Protein AF-A0A4R5FAT5-F1 (afdb_monomer_lite)

Structure (mmCIF, N/CA/C/O backbone):
data_AF-A0A4R5FAT5-F1
#
_entry.id   AF-A0A4R5FAT5-F1
#
loop_
_atom_site.group_PDB
_atom_site.id
_atom_site.type_symbol
_atom_site.label_atom_id
_atom_site.label_alt_id
_atom_site.label_comp_id
_atom_site.label_asym_id
_atom_site.label_entity_id
_atom_site.label_seq_id
_atom_site.pdbx_PDB_ins_code
_atom_site.Cartn_x
_atom_site.Cartn_y
_atom_site.Cartn_z
_atom_site.occupancy
_atom_site.B_iso_or_equiv
_atom_site.auth_seq_id
_atom_site.auth_comp_id
_atom_site.auth_asym_id
_atom_site.auth_atom_id
_atom_site.pdbx_PDB_model_num
ATOM 1 N N . MET A 1 1 ? 43.744 18.628 -77.475 1.00 59.12 1 MET A N 1
ATOM 2 C CA . MET A 1 1 ? 43.206 17.477 -76.701 1.00 59.12 1 MET A CA 1
ATOM 3 C C . MET A 1 1 ? 43.509 17.516 -75.196 1.00 59.12 1 MET A C 1
ATOM 5 O O . MET A 1 1 ? 42.745 16.923 -74.444 1.00 59.12 1 MET A O 1
ATOM 9 N N . VAL A 1 2 ? 44.557 18.209 -74.728 1.00 60.00 2 VAL A N 1
ATOM 10 C CA . VAL A 1 2 ? 44.984 18.208 -73.309 1.00 60.00 2 VAL A CA 1
ATOM 11 C C . VAL A 1 2 ? 43.961 18.854 -72.353 1.00 60.00 2 VAL A C 1
ATOM 13 O O . VAL A 1 2 ? 43.636 18.269 -71.326 1.00 60.00 2 VAL A O 1
ATOM 16 N N . PHE A 1 3 ? 43.347 19.983 -72.729 1.00 59.38 3 PHE A N 1
ATOM 17 C CA . PHE A 1 3 ? 42.361 20.688 -71.887 1.00 59.38 3 PHE A CA 1
ATOM 18 C C . PHE A 1 3 ? 41.094 19.875 -71.563 1.00 59.38 3 PHE A C 1
ATOM 20 O O . PHE A 1 3 ? 40.608 19.914 -70.436 1.00 59.38 3 PHE A O 1
ATOM 27 N N . LYS A 1 4 ? 40.583 19.073 -72.511 1.00 58.66 4 LYS A N 1
ATOM 28 C CA . LYS A 1 4 ? 39.411 18.208 -72.272 1.00 58.66 4 LYS A CA 1
ATOM 29 C C . LYS A 1 4 ? 39.688 17.129 -71.219 1.00 58.66 4 LYS A C 1
ATOM 31 O O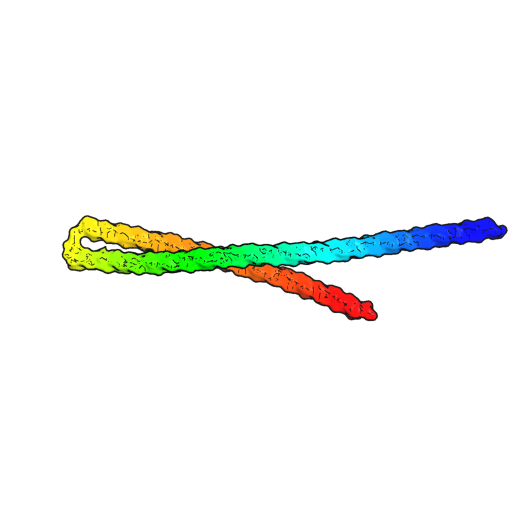 . LYS A 1 4 ? 38.793 16.793 -70.455 1.00 58.66 4 LYS A O 1
ATOM 36 N N . ARG A 1 5 ? 40.919 16.609 -71.151 1.00 62.75 5 ARG A N 1
ATOM 37 C CA . ARG A 1 5 ? 41.303 15.594 -70.155 1.00 62.75 5 ARG A CA 1
ATOM 38 C C . ARG A 1 5 ? 41.409 16.187 -68.746 1.00 62.75 5 ARG A C 1
ATOM 40 O O . ARG A 1 5 ? 40.980 15.541 -67.799 1.00 62.75 5 ARG A O 1
ATOM 47 N N . ILE A 1 6 ? 41.891 17.425 -68.615 1.00 69.06 6 ILE A N 1
ATOM 48 C CA . ILE A 1 6 ? 42.002 18.121 -67.319 1.00 69.06 6 ILE A CA 1
ATOM 49 C C . ILE A 1 6 ? 40.616 18.387 -66.707 1.00 69.06 6 ILE A C 1
ATOM 51 O O . ILE A 1 6 ? 40.407 18.130 -65.524 1.00 69.06 6 ILE A O 1
ATOM 55 N N . ILE A 1 7 ? 39.644 18.820 -67.518 1.00 68.88 7 ILE A N 1
ATOM 56 C CA . ILE A 1 7 ? 38.271 19.093 -67.054 1.00 68.88 7 ILE A CA 1
ATOM 57 C C . ILE A 1 7 ? 37.574 17.810 -66.568 1.00 68.88 7 ILE A C 1
ATOM 59 O O . ILE A 1 7 ? 36.922 17.823 -65.525 1.00 68.88 7 ILE A O 1
ATOM 63 N N . ILE A 1 8 ? 37.747 16.688 -67.276 1.00 68.19 8 ILE A N 1
ATOM 64 C CA . ILE A 1 8 ? 37.151 15.396 -66.894 1.00 68.19 8 ILE A CA 1
ATOM 65 C C . ILE A 1 8 ? 37.724 14.895 -65.557 1.00 68.19 8 ILE A C 1
ATOM 67 O O . ILE A 1 8 ? 36.969 14.435 -64.702 1.00 68.19 8 ILE A O 1
ATOM 71 N N . VAL A 1 9 ? 39.037 15.033 -65.339 1.00 67.56 9 VAL A N 1
ATOM 72 C CA . VAL A 1 9 ? 39.681 14.642 -64.073 1.00 67.56 9 VAL A CA 1
ATOM 73 C C . VAL A 1 9 ? 39.211 15.530 -62.914 1.00 67.56 9 VAL A C 1
ATOM 75 O O . VAL A 1 9 ? 38.883 15.008 -61.851 1.00 67.56 9 VAL A O 1
ATOM 78 N N . MET A 1 10 ? 39.086 16.848 -63.113 1.00 61.25 10 MET A N 1
ATOM 79 C CA . MET A 1 10 ? 38.553 17.746 -62.078 1.00 61.25 10 MET A CA 1
ATOM 80 C C . MET A 1 10 ? 37.101 17.424 -61.702 1.00 61.25 10 MET A C 1
ATOM 82 O O . MET A 1 10 ? 36.775 17.397 -60.516 1.00 61.25 10 MET A O 1
ATOM 86 N N . MET A 1 11 ? 36.235 17.121 -62.676 1.00 61.22 11 MET A N 1
ATOM 87 C CA . MET A 1 11 ? 34.851 16.724 -62.388 1.00 61.22 11 MET A CA 1
ATOM 88 C C . MET A 1 11 ? 34.762 15.391 -61.635 1.00 61.22 11 MET A C 1
ATOM 90 O O . MET A 1 11 ? 33.901 15.243 -60.765 1.00 61.22 11 MET A O 1
ATOM 94 N N . PHE A 1 12 ? 35.662 14.441 -61.901 1.00 61.25 12 PHE A N 1
ATOM 95 C CA . PHE A 1 12 ? 35.720 13.168 -61.176 1.00 61.25 12 PHE A CA 1
ATOM 96 C C . PHE A 1 12 ? 36.197 13.340 -59.722 1.00 61.25 12 PHE A C 1
ATOM 98 O O . PHE A 1 12 ? 35.645 12.726 -58.809 1.00 61.25 12 PHE A O 1
ATOM 105 N N . VAL A 1 13 ? 37.172 14.221 -59.476 1.00 61.97 13 VAL A N 1
ATOM 106 C CA . VAL A 1 13 ? 37.682 14.514 -58.121 1.00 61.97 13 VAL A CA 1
ATOM 107 C C . VAL A 1 13 ? 36.658 15.297 -57.286 1.00 61.97 13 VAL A C 1
ATOM 109 O O . VAL A 1 13 ? 36.452 15.001 -56.110 1.00 61.97 13 VAL A O 1
ATOM 112 N N . LEU A 1 14 ? 35.952 16.260 -57.889 1.00 59.19 14 LEU A N 1
ATOM 113 C CA . LEU A 1 14 ? 34.909 17.031 -57.200 1.00 59.19 14 LEU A CA 1
ATOM 114 C C . LEU A 1 14 ? 33.681 16.174 -56.855 1.00 59.19 14 LEU A C 1
ATOM 116 O O . LEU A 1 14 ? 33.128 16.294 -55.761 1.00 59.19 14 LEU A O 1
ATOM 120 N N . SER A 1 15 ? 33.275 15.276 -57.757 1.00 60.94 15 SER A N 1
ATOM 121 C CA . SER A 1 15 ? 32.148 14.370 -57.508 1.00 60.94 15 SER A CA 1
ATOM 122 C C . SER A 1 15 ? 32.474 13.330 -56.433 1.00 60.94 15 SER A C 1
ATOM 124 O O . SER A 1 15 ? 31.669 13.134 -55.524 1.00 60.94 15 SER A O 1
ATOM 126 N N . SER A 1 16 ? 33.666 12.729 -56.450 1.00 58.56 16 SER A N 1
ATOM 127 C CA . SER A 1 16 ? 34.081 11.755 -55.426 1.00 58.56 16 SER A CA 1
ATOM 128 C C . SER A 1 16 ? 34.231 12.368 -54.023 1.00 58.56 16 SER A C 1
ATOM 130 O O . SER A 1 16 ? 33.846 11.728 -53.043 1.00 58.56 16 SER A O 1
ATOM 132 N N . SER A 1 17 ? 34.669 13.628 -53.915 1.00 67.12 17 SER A N 1
ATOM 133 C CA . SER A 1 17 ? 34.689 14.368 -52.642 1.00 67.12 17 SER A CA 1
ATOM 134 C C . SER A 1 17 ? 33.279 14.590 -52.069 1.00 67.12 17 SER A C 1
ATOM 136 O O . SER A 1 17 ? 33.025 14.326 -50.893 1.00 67.12 17 SER A O 1
ATOM 138 N N . SER A 1 18 ? 32.318 14.978 -52.916 1.00 67.88 18 SER A N 1
ATOM 139 C CA . SER A 1 18 ? 30.930 15.213 -52.491 1.00 67.88 18 SER A CA 1
ATOM 140 C C . SER A 1 18 ? 30.220 13.922 -52.046 1.00 67.88 18 SER A C 1
ATOM 142 O O . SER A 1 18 ? 29.495 13.923 -51.047 1.00 67.88 18 SER A O 1
ATOM 144 N N . TYR A 1 19 ? 30.487 12.790 -52.712 1.00 72.81 19 TYR A N 1
ATOM 145 C CA . TYR A 1 19 ? 29.990 11.475 -52.285 1.00 72.81 19 TYR A CA 1
ATOM 146 C C . TYR A 1 19 ? 30.581 11.030 -50.944 1.00 72.81 19 TYR A C 1
ATOM 148 O O . TYR A 1 19 ? 29.836 10.565 -50.081 1.00 72.81 19 TYR A O 1
ATOM 156 N N . ALA A 1 20 ? 31.890 11.198 -50.738 1.00 72.00 20 ALA A N 1
ATOM 157 C CA . ALA A 1 20 ? 32.533 10.866 -49.468 1.00 72.00 20 ALA A CA 1
ATOM 158 C C . ALA A 1 20 ? 31.976 11.719 -48.315 1.00 72.00 20 ALA A C 1
ATOM 160 O O . ALA A 1 20 ? 31.664 11.194 -47.245 1.00 72.00 20 ALA A O 1
ATOM 161 N N . GLN A 1 21 ? 31.766 13.015 -48.557 1.00 77.00 21 GLN A N 1
ATOM 162 C CA . GLN A 1 21 ? 31.209 13.934 -47.569 1.00 77.00 21 GLN A CA 1
ATOM 163 C C . GLN A 1 21 ? 29.739 13.619 -47.250 1.00 77.00 21 GLN A C 1
ATOM 165 O O . GLN A 1 21 ? 29.358 13.589 -46.081 1.00 77.00 21 GLN A O 1
ATOM 170 N N . SER A 1 22 ? 28.926 13.282 -48.256 1.00 81.25 22 SER A N 1
ATOM 171 C CA . SER A 1 22 ? 27.541 12.833 -48.056 1.00 81.25 22 SER A CA 1
ATOM 172 C C . SER A 1 22 ? 27.460 11.497 -47.302 1.00 81.25 22 SER A C 1
ATOM 174 O O . SER A 1 22 ? 26.665 11.352 -46.370 1.00 81.25 22 SER A O 1
ATOM 176 N N . ALA A 1 23 ? 28.320 10.529 -47.634 1.00 79.38 23 ALA A N 1
ATOM 177 C CA . ALA A 1 23 ? 28.402 9.248 -46.933 1.00 79.38 23 ALA A CA 1
ATOM 178 C C . ALA A 1 23 ? 28.816 9.427 -45.463 1.00 79.38 23 ALA A C 1
ATOM 180 O O . ALA A 1 23 ? 28.200 8.831 -44.576 1.00 79.38 23 ALA A O 1
ATOM 181 N N . MET A 1 24 ? 29.793 10.298 -45.189 1.00 80.88 24 MET A N 1
ATOM 182 C CA . MET A 1 24 ? 30.189 10.662 -43.826 1.00 80.88 24 MET A CA 1
ATOM 183 C C . MET A 1 24 ? 29.054 11.350 -43.060 1.00 80.88 24 MET A C 1
ATOM 185 O O . MET A 1 24 ? 28.784 10.972 -41.921 1.00 80.88 24 MET A O 1
ATOM 189 N N . GLN A 1 25 ? 28.339 12.293 -43.679 1.00 83.25 25 GLN A N 1
ATOM 190 C CA . GLN A 1 25 ? 27.196 12.977 -43.064 1.00 83.25 25 GLN A CA 1
ATOM 191 C C . GLN A 1 25 ? 26.080 11.986 -42.700 1.00 83.25 25 GLN A C 1
ATOM 193 O O . GLN A 1 25 ? 25.535 12.019 -41.596 1.00 83.25 25 GLN A O 1
ATOM 198 N N . ASN A 1 26 ? 25.761 11.065 -43.613 1.00 83.44 26 ASN A N 1
ATOM 199 C CA . ASN A 1 26 ? 24.770 10.017 -43.385 1.00 83.44 26 ASN A CA 1
ATOM 200 C C . ASN A 1 26 ? 25.205 9.074 -42.262 1.00 83.44 26 ASN A C 1
ATOM 202 O O . ASN A 1 26 ? 24.405 8.770 -41.377 1.00 83.44 26 ASN A O 1
ATOM 206 N N . HIS A 1 27 ? 26.475 8.666 -42.246 1.00 82.25 27 HIS A N 1
ATOM 207 C CA . HIS A 1 27 ? 27.011 7.830 -41.182 1.00 82.25 27 HIS A CA 1
ATOM 208 C C . HIS A 1 27 ? 26.943 8.538 -39.821 1.00 82.25 27 HIS A C 1
ATOM 210 O O . HIS A 1 27 ? 26.387 7.976 -38.875 1.00 82.25 27 HIS A O 1
ATOM 216 N N . MET A 1 28 ? 27.377 9.799 -39.732 1.00 84.81 28 MET A N 1
ATOM 217 C CA . MET A 1 28 ? 27.271 10.593 -38.503 1.00 84.81 28 MET A CA 1
ATOM 218 C C . MET A 1 28 ? 25.823 10.740 -38.030 1.00 84.81 28 MET A C 1
ATOM 220 O O . MET A 1 28 ? 25.541 10.524 -36.853 1.00 84.81 28 MET A O 1
ATOM 224 N N . ASN A 1 29 ? 24.882 11.003 -38.939 1.00 88.25 29 ASN A N 1
ATOM 225 C CA . ASN A 1 29 ? 23.458 11.060 -38.609 1.00 88.25 29 ASN A CA 1
ATOM 226 C C . ASN A 1 29 ? 22.931 9.718 -38.077 1.00 88.25 29 ASN A C 1
ATOM 228 O O . ASN A 1 29 ? 22.136 9.693 -37.135 1.00 88.25 29 ASN A O 1
ATOM 232 N N . THR A 1 30 ? 23.361 8.591 -38.653 1.00 84.31 30 THR A N 1
ATOM 233 C CA . THR A 1 30 ? 22.962 7.263 -38.163 1.00 84.31 30 THR A CA 1
ATOM 234 C C . THR A 1 30 ? 23.537 6.952 -36.786 1.00 84.31 30 THR A C 1
ATOM 236 O O . THR A 1 30 ? 22.790 6.479 -35.932 1.00 84.31 30 THR A O 1
ATOM 239 N N . VAL A 1 31 ? 24.812 7.270 -36.539 1.00 84.75 31 VAL A N 1
ATOM 240 C CA . VAL A 1 31 ? 25.466 7.080 -35.236 1.00 84.75 31 VAL A CA 1
ATOM 241 C C . VAL A 1 31 ? 24.803 7.957 -34.175 1.00 84.75 31 VAL A C 1
ATOM 243 O O . VAL A 1 31 ? 24.375 7.439 -33.147 1.00 84.75 31 VAL A O 1
ATOM 246 N N . ALA A 1 32 ? 24.581 9.242 -34.466 1.00 87.44 32 ALA A N 1
ATOM 247 C CA . ALA A 1 32 ? 23.921 10.172 -33.551 1.00 87.44 32 ALA A CA 1
ATOM 248 C C . ALA A 1 32 ? 22.499 9.719 -33.176 1.00 87.44 32 ALA A C 1
ATOM 250 O O . ALA A 1 32 ? 22.114 9.761 -32.007 1.00 87.44 32 ALA A O 1
ATOM 251 N N . ARG A 1 33 ? 21.715 9.223 -34.146 1.00 86.44 33 ARG A N 1
ATOM 252 C CA . ARG A 1 33 ? 20.397 8.621 -33.870 1.00 86.44 33 ARG A CA 1
ATOM 253 C C . ARG A 1 33 ? 20.515 7.392 -32.976 1.00 86.44 33 ARG A C 1
ATOM 255 O O . ARG A 1 33 ? 19.670 7.180 -32.107 1.00 86.44 33 ARG A O 1
ATOM 262 N N . TRP A 1 34 ? 21.545 6.582 -33.194 1.00 81.62 34 TRP A N 1
ATOM 263 C CA . TRP A 1 34 ? 21.756 5.359 -32.439 1.00 81.62 34 TRP A CA 1
ATOM 264 C C . TRP A 1 34 ? 22.135 5.628 -30.979 1.00 81.62 34 TRP A C 1
ATOM 266 O O . TRP A 1 34 ? 21.569 5.015 -30.067 1.00 81.62 34 TRP A O 1
ATOM 276 N N . ASP A 1 35 ? 23.003 6.608 -30.753 1.00 84.56 35 ASP A N 1
ATOM 277 C CA . ASP A 1 35 ? 23.380 7.065 -29.418 1.00 84.56 35 ASP A CA 1
ATOM 278 C C . ASP A 1 35 ? 22.206 7.744 -28.707 1.00 84.56 35 ASP A C 1
ATOM 280 O O . ASP A 1 35 ? 21.897 7.409 -27.559 1.00 84.56 35 ASP A O 1
ATOM 284 N N . ALA A 1 36 ? 21.455 8.605 -29.404 1.00 85.44 36 ALA A N 1
ATOM 285 C CA . ALA A 1 36 ? 20.245 9.217 -28.859 1.00 85.44 36 ALA A CA 1
ATOM 286 C C . ALA A 1 36 ? 19.220 8.160 -28.409 1.00 85.44 36 ALA A C 1
ATOM 288 O O . ALA A 1 36 ? 18.674 8.249 -27.304 1.00 85.44 36 ALA A O 1
ATOM 289 N N . GLN A 1 37 ? 19.005 7.115 -29.216 1.00 85.94 37 GLN A N 1
ATOM 290 C CA . GLN A 1 37 ? 18.098 6.016 -28.884 1.00 85.94 37 GLN A CA 1
ATOM 291 C C . GLN A 1 37 ? 18.584 5.204 -27.672 1.00 85.94 37 GLN A C 1
ATOM 293 O O . GLN A 1 37 ? 17.778 4.840 -26.804 1.00 85.94 37 GLN A O 1
ATOM 298 N N . ARG A 1 38 ? 19.892 4.926 -27.572 1.00 83.06 38 ARG A N 1
ATOM 299 C CA . ARG A 1 38 ? 20.487 4.260 -26.401 1.00 83.06 38 ARG A CA 1
ATOM 300 C C . ARG A 1 38 ? 20.267 5.072 -25.130 1.00 83.06 38 ARG A C 1
ATOM 302 O O . ARG A 1 38 ? 19.722 4.531 -24.165 1.00 83.06 38 ARG A O 1
ATOM 309 N N . HIS A 1 39 ? 20.604 6.360 -25.152 1.00 87.94 39 HIS A N 1
ATOM 310 C CA . HIS A 1 39 ? 20.434 7.251 -24.004 1.00 87.94 39 HIS A CA 1
ATOM 311 C C . HIS A 1 39 ? 18.966 7.430 -23.613 1.00 87.94 39 HIS A C 1
ATOM 313 O O . HIS A 1 39 ? 18.641 7.466 -22.428 1.00 87.94 39 HIS A O 1
ATOM 319 N N . GLN A 1 40 ? 18.048 7.515 -24.579 1.00 86.56 40 GLN A N 1
ATOM 320 C CA . GLN A 1 40 ? 16.615 7.551 -24.288 1.00 86.56 40 GLN A CA 1
ATOM 321 C C . GLN A 1 40 ? 16.164 6.269 -23.581 1.00 86.56 40 GLN A C 1
ATOM 323 O O . GLN A 1 40 ? 15.483 6.326 -22.558 1.00 86.56 40 GLN A O 1
ATOM 328 N N . THR A 1 41 ? 16.579 5.106 -24.084 1.00 83.25 41 THR A N 1
ATOM 329 C CA . THR A 1 41 ? 16.188 3.823 -23.490 1.00 83.25 41 THR A CA 1
ATOM 330 C C . THR A 1 41 ? 16.775 3.644 -22.091 1.00 83.25 41 THR A C 1
ATOM 332 O O . THR A 1 41 ? 16.102 3.117 -21.207 1.00 83.25 41 THR A O 1
ATOM 335 N N . GLN A 1 42 ? 18.012 4.093 -21.869 1.00 86.19 42 GLN A N 1
ATOM 336 C CA . GLN A 1 42 ? 18.639 4.099 -20.550 1.00 86.19 42 GLN A CA 1
ATOM 337 C C . GLN A 1 42 ? 17.871 4.983 -19.563 1.00 86.19 42 GLN A C 1
ATOM 339 O O . GLN A 1 42 ? 17.455 4.490 -18.516 1.00 86.19 42 GLN A O 1
ATOM 344 N N . ARG A 1 43 ? 17.568 6.232 -19.941 1.00 88.50 43 ARG A N 1
ATOM 345 C CA . ARG A 1 43 ? 16.780 7.156 -19.110 1.00 88.50 43 ARG A CA 1
ATOM 346 C C . ARG A 1 43 ? 15.413 6.586 -18.735 1.00 88.50 43 ARG A C 1
ATOM 348 O O . ARG A 1 43 ? 14.991 6.701 -17.590 1.00 88.50 43 ARG A O 1
ATOM 355 N N . MET A 1 44 ? 14.730 5.927 -19.672 1.00 84.81 44 MET A N 1
ATOM 356 C CA . MET A 1 44 ? 13.436 5.294 -19.394 1.00 84.81 44 MET A CA 1
ATOM 357 C C . MET A 1 44 ? 13.541 4.156 -18.369 1.00 84.81 44 MET A C 1
ATOM 359 O O . MET A 1 44 ? 12.667 4.037 -17.512 1.00 84.81 44 MET A O 1
ATOM 363 N N . MET A 1 45 ? 14.590 3.328 -18.433 1.00 85.25 45 MET A N 1
ATOM 364 C CA . MET A 1 45 ? 14.808 2.256 -17.451 1.00 85.25 45 MET A CA 1
ATOM 365 C C . MET A 1 45 ? 15.172 2.816 -16.073 1.00 85.25 45 MET A C 1
ATOM 367 O O . MET A 1 45 ? 14.636 2.353 -15.070 1.00 85.25 45 MET A O 1
ATOM 371 N N . GLU A 1 46 ? 16.034 3.833 -16.017 1.00 88.69 46 GLU A N 1
ATOM 372 C CA . GLU A 1 46 ? 16.401 4.507 -14.766 1.00 88.69 46 GLU A CA 1
ATOM 373 C C . GLU A 1 46 ? 15.184 5.164 -14.101 1.00 88.69 46 GLU A C 1
ATOM 375 O O . GLU A 1 46 ? 14.974 5.004 -12.899 1.00 88.69 46 GLU A O 1
ATOM 380 N N . MET A 1 47 ? 14.328 5.840 -14.877 1.00 88.50 47 MET A N 1
ATOM 381 C CA . MET A 1 47 ? 13.065 6.385 -14.367 1.00 88.50 47 MET A CA 1
ATOM 382 C C . MET A 1 47 ? 12.102 5.289 -13.898 1.00 88.50 47 MET A C 1
ATOM 384 O O . MET A 1 47 ? 11.422 5.472 -12.890 1.00 88.50 47 MET A O 1
ATOM 388 N N . GLY A 1 48 ? 12.033 4.151 -14.598 1.00 89.69 48 GLY A N 1
ATOM 389 C CA . GLY A 1 48 ? 11.277 2.976 -14.156 1.00 89.69 48 GLY A CA 1
ATOM 390 C C . GLY A 1 48 ? 11.734 2.502 -12.778 1.00 89.69 48 GLY A C 1
ATOM 391 O O . GLY A 1 48 ? 10.939 2.493 -11.845 1.00 89.69 48 GLY A O 1
ATOM 392 N N . MET A 1 49 ? 13.032 2.234 -12.623 1.00 88.69 49 MET A N 1
ATOM 393 C CA . MET A 1 49 ? 13.614 1.779 -11.355 1.00 88.69 49 MET A CA 1
ATOM 394 C C . MET A 1 49 ? 13.411 2.781 -10.214 1.00 88.69 49 MET A C 1
ATOM 396 O O . MET A 1 49 ? 12.995 2.392 -9.125 1.00 88.69 49 MET A O 1
ATOM 400 N N . ARG A 1 50 ? 13.621 4.083 -10.454 1.00 92.38 50 ARG A N 1
ATOM 401 C CA . ARG A 1 50 ? 13.367 5.124 -9.438 1.00 92.38 50 ARG A CA 1
ATOM 402 C C . ARG A 1 50 ? 11.906 5.153 -8.988 1.00 92.38 50 ARG A C 1
ATOM 404 O O . ARG A 1 50 ? 11.634 5.304 -7.796 1.00 92.38 50 ARG A O 1
ATOM 411 N N . ARG A 1 51 ? 10.962 5.001 -9.925 1.00 91.62 51 ARG A N 1
ATOM 412 C CA . ARG A 1 51 ? 9.530 4.912 -9.602 1.00 91.62 51 ARG A CA 1
ATOM 413 C C . ARG A 1 51 ? 9.223 3.660 -8.786 1.00 91.62 51 ARG A C 1
ATOM 415 O O . ARG A 1 51 ? 8.520 3.787 -7.790 1.00 91.62 51 ARG A O 1
ATOM 422 N N . THR A 1 52 ? 9.789 2.506 -9.144 1.00 92.94 52 THR A N 1
ATOM 423 C CA . THR A 1 52 ? 9.642 1.266 -8.365 1.00 92.94 52 THR A CA 1
ATOM 424 C C . THR A 1 52 ? 10.113 1.456 -6.928 1.00 92.94 52 THR A C 1
ATOM 426 O O . THR A 1 52 ? 9.314 1.261 -6.022 1.00 92.94 52 THR A O 1
ATOM 429 N N . ILE A 1 53 ? 11.332 1.967 -6.715 1.00 93.94 53 ILE A N 1
ATOM 430 C CA . ILE A 1 53 ? 11.876 2.239 -5.369 1.00 93.94 53 ILE A CA 1
ATOM 431 C C . ILE A 1 53 ? 10.952 3.180 -4.580 1.00 93.94 53 ILE A C 1
ATOM 433 O O . ILE A 1 53 ? 10.677 2.974 -3.398 1.00 93.94 53 ILE A O 1
ATOM 437 N N . THR A 1 54 ? 10.426 4.213 -5.243 1.00 95.06 54 THR A N 1
ATOM 438 C CA . THR A 1 54 ? 9.494 5.159 -4.613 1.00 95.06 54 THR A CA 1
ATOM 439 C C . THR A 1 54 ? 8.185 4.478 -4.210 1.00 95.06 54 THR A C 1
ATOM 441 O O . THR A 1 54 ? 7.665 4.735 -3.124 1.00 95.06 54 THR A O 1
ATOM 444 N N . TYR A 1 55 ? 7.621 3.626 -5.068 1.00 94.75 55 TYR A N 1
ATOM 445 C CA . TYR A 1 55 ? 6.385 2.911 -4.760 1.00 94.75 55 TYR A CA 1
ATOM 446 C C . TYR A 1 55 ? 6.585 1.821 -3.711 1.00 94.75 55 TYR A C 1
ATOM 448 O O . TYR A 1 55 ? 5.712 1.669 -2.866 1.00 94.75 55 TYR A O 1
ATOM 456 N N . GLU A 1 56 ? 7.722 1.131 -3.698 1.00 94.44 56 GLU A N 1
ATOM 457 C CA . GLU A 1 56 ? 8.082 0.166 -2.655 1.00 94.44 56 GLU A CA 1
ATOM 458 C C . GLU A 1 56 ? 8.232 0.847 -1.293 1.00 94.44 56 GLU A C 1
ATOM 460 O O . GLU A 1 56 ? 7.681 0.379 -0.301 1.00 94.44 56 GLU A O 1
ATOM 465 N N . SER A 1 57 ? 8.884 2.012 -1.241 1.00 96.06 57 SER A N 1
ATOM 466 C CA . SER A 1 57 ? 8.959 2.813 -0.014 1.00 96.06 57 SER A CA 1
ATOM 467 C C . SER A 1 57 ? 7.566 3.211 0.490 1.00 96.06 57 SER A C 1
ATOM 469 O O . SER A 1 57 ? 7.257 3.045 1.672 1.00 96.06 57 SER A O 1
ATOM 471 N N . LYS A 1 58 ? 6.684 3.665 -0.412 1.00 96.94 58 LYS A N 1
ATOM 472 C CA . LYS A 1 58 ? 5.285 3.978 -0.074 1.00 96.94 58 LYS A CA 1
ATOM 473 C C . LYS A 1 58 ? 4.503 2.743 0.372 1.00 96.94 58 LYS A C 1
ATOM 475 O O . LYS A 1 58 ? 3.711 2.844 1.302 1.00 96.94 58 LYS A O 1
ATOM 480 N N . LEU A 1 59 ? 4.729 1.596 -0.265 1.00 97.38 59 LEU A N 1
ATOM 481 C CA . LEU A 1 59 ? 4.088 0.326 0.067 1.00 97.38 59 LEU A CA 1
ATOM 482 C C . LEU A 1 59 ? 4.490 -0.130 1.470 1.00 97.38 59 LEU A C 1
ATOM 484 O O . LEU A 1 59 ? 3.627 -0.503 2.262 1.00 97.38 59 LEU A O 1
ATOM 488 N N . ASN A 1 60 ? 5.774 -0.023 1.809 1.00 96.62 60 ASN A N 1
ATOM 489 C CA . ASN A 1 60 ? 6.275 -0.332 3.145 1.00 96.62 60 ASN A CA 1
ATOM 490 C C . ASN A 1 60 ? 5.647 0.585 4.201 1.00 96.62 60 ASN A C 1
ATOM 492 O O . ASN A 1 60 ? 5.147 0.102 5.214 1.00 96.62 60 ASN A O 1
ATOM 496 N N . ALA A 1 61 ? 5.591 1.895 3.940 1.00 96.69 61 ALA A N 1
ATOM 497 C CA . ALA A 1 61 ? 4.947 2.846 4.845 1.00 96.69 61 ALA A CA 1
ATOM 498 C C . ALA A 1 61 ? 3.443 2.559 5.024 1.00 96.69 61 ALA A C 1
ATOM 500 O O . ALA A 1 61 ? 2.934 2.590 6.145 1.00 96.69 61 ALA A O 1
ATOM 501 N N . ALA A 1 62 ? 2.731 2.245 3.937 1.00 96.75 62 ALA A N 1
ATOM 502 C CA . ALA A 1 62 ? 1.318 1.875 3.986 1.00 96.75 62 ALA A CA 1
ATOM 503 C C . ALA A 1 62 ? 1.100 0.580 4.784 1.00 96.75 62 ALA A C 1
ATOM 505 O O . ALA A 1 62 ? 0.188 0.513 5.602 1.00 96.75 62 ALA A O 1
ATOM 506 N N . THR A 1 63 ? 1.982 -0.407 4.620 1.00 96.56 63 THR A N 1
ATOM 507 C CA . THR A 1 63 ? 1.922 -1.689 5.338 1.00 96.56 63 THR A CA 1
ATOM 508 C C . THR A 1 63 ? 2.146 -1.501 6.842 1.00 96.56 63 THR A C 1
ATOM 510 O O . THR A 1 63 ? 1.373 -2.013 7.646 1.00 96.56 63 THR A 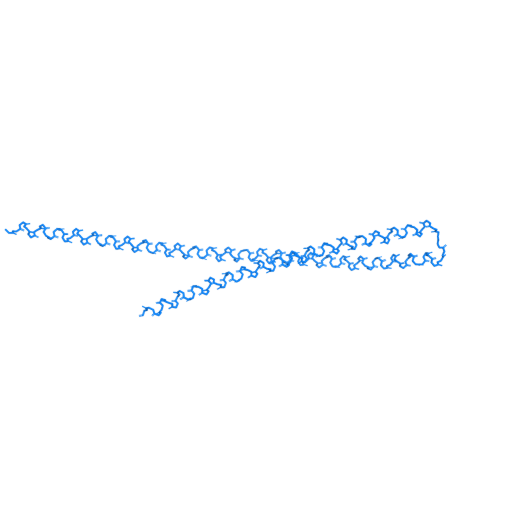O 1
ATOM 513 N N . GLN A 1 64 ? 3.126 -0.685 7.244 1.00 97.19 64 GLN A N 1
ATOM 514 C CA . GLN A 1 64 ? 3.328 -0.333 8.658 1.00 97.19 64 GLN A CA 1
ATOM 515 C C . GLN A 1 64 ? 2.126 0.421 9.242 1.00 97.19 64 GLN A C 1
ATOM 517 O O . GLN A 1 64 ? 1.729 0.212 10.392 1.00 97.19 64 GLN A O 1
ATOM 522 N N . LYS A 1 65 ? 1.518 1.312 8.450 1.00 96.75 65 LYS A N 1
ATOM 523 C CA . LYS A 1 65 ? 0.307 2.029 8.856 1.00 96.75 65 LYS A CA 1
ATOM 524 C C . LYS A 1 65 ? -0.866 1.061 9.046 1.00 96.75 65 LYS A C 1
ATOM 526 O O . LYS A 1 65 ? -1.573 1.187 10.044 1.00 96.75 65 LYS A O 1
ATOM 531 N N . LEU A 1 66 ? -1.036 0.094 8.142 1.00 97.62 66 LEU A N 1
ATOM 532 C CA . LEU A 1 66 ? -2.047 -0.960 8.240 1.00 97.62 66 LEU A CA 1
ATOM 533 C C . LEU A 1 66 ? -1.878 -1.763 9.533 1.00 97.62 66 LEU A C 1
ATOM 535 O O . LEU A 1 66 ? -2.821 -1.883 10.308 1.00 97.62 66 LEU A O 1
ATOM 539 N N . GLU A 1 67 ? -0.660 -2.220 9.825 1.00 97.25 67 GLU A N 1
ATOM 540 C CA . GLU A 1 67 ? -0.353 -2.970 11.047 1.00 97.25 67 GLU A CA 1
ATOM 541 C C . GLU A 1 67 ? -0.699 -2.175 12.315 1.00 97.25 67 GLU A C 1
ATOM 543 O O . GLU A 1 67 ? -1.354 -2.681 13.232 1.00 97.25 67 GLU A O 1
ATOM 548 N N . LYS A 1 68 ? -0.348 -0.884 12.347 1.00 96.19 68 LYS A N 1
ATOM 549 C CA . LYS A 1 68 ? -0.698 0.009 13.459 1.00 96.19 68 LYS A CA 1
ATOM 550 C C . LYS A 1 68 ? -2.211 0.146 13.637 1.00 96.19 68 LYS A C 1
ATOM 552 O O . LYS A 1 68 ? -2.693 0.164 14.772 1.00 96.19 68 LYS A O 1
ATOM 557 N N . HIS A 1 69 ? -2.959 0.276 12.542 1.00 96.25 69 HIS A N 1
ATOM 558 C CA . HIS A 1 69 ? -4.415 0.381 12.592 1.00 96.25 69 HIS A CA 1
ATOM 559 C C . HIS A 1 69 ? -5.077 -0.938 12.998 1.00 96.25 69 HIS A C 1
ATOM 561 O O . HIS A 1 69 ? -5.970 -0.899 13.839 1.00 96.25 69 HIS A O 1
ATOM 567 N N . ASN A 1 70 ? -4.578 -2.081 12.527 1.00 96.12 70 ASN A N 1
ATOM 568 C CA . ASN A 1 70 ? -5.026 -3.404 12.967 1.00 96.12 70 ASN A CA 1
ATOM 569 C C . ASN A 1 70 ? -4.787 -3.607 14.468 1.00 96.12 70 ASN A C 1
ATOM 571 O O . ASN A 1 70 ? -5.698 -3.982 15.200 1.00 96.12 70 ASN A O 1
ATOM 575 N N . SER A 1 71 ? -3.605 -3.246 14.977 1.00 96.00 71 SER A N 1
ATOM 576 C CA . SER A 1 71 ? -3.335 -3.290 16.421 1.00 96.00 71 SER A CA 1
ATOM 577 C C . SER A 1 71 ? -4.286 -2.383 17.215 1.00 96.00 71 SER A C 1
ATOM 579 O O . SER A 1 71 ? -4.763 -2.746 18.293 1.00 96.00 71 SER A O 1
ATOM 581 N N . LYS A 1 72 ? -4.594 -1.193 16.684 1.00 95.56 72 LYS A N 1
ATOM 582 C CA . LYS A 1 72 ? -5.557 -0.275 17.301 1.00 95.56 72 LYS A CA 1
ATOM 583 C C . LYS A 1 72 ? -6.979 -0.841 17.281 1.00 95.56 72 LYS A C 1
ATOM 585 O O . LYS A 1 72 ? -7.682 -0.687 18.277 1.00 95.56 72 LYS A O 1
ATOM 590 N N . LEU A 1 73 ? -7.381 -1.482 16.186 1.00 97.62 73 LEU A N 1
ATOM 591 C CA . LEU A 1 73 ? -8.680 -2.125 16.033 1.00 97.62 73 LEU A CA 1
ATOM 592 C C . LEU A 1 73 ? -8.866 -3.228 17.077 1.00 97.62 73 LEU A C 1
ATOM 594 O O . LEU A 1 73 ? -9.862 -3.219 17.792 1.00 97.62 73 LEU A O 1
ATOM 598 N N . GLU A 1 74 ? -7.879 -4.108 17.234 1.00 96.62 74 GLU A N 1
ATOM 599 C CA . GLU A 1 74 ? -7.935 -5.197 18.215 1.00 96.62 74 GLU A CA 1
ATOM 600 C C . GLU A 1 74 ? -8.004 -4.676 19.656 1.00 96.62 74 GLU A C 1
ATOM 602 O O . GLU A 1 74 ? -8.829 -5.120 20.455 1.00 96.62 74 GLU A O 1
ATOM 607 N N . LYS A 1 75 ? -7.221 -3.640 19.991 1.00 95.44 75 LYS A N 1
ATOM 608 C CA . LYS A 1 75 ? -7.360 -2.951 21.287 1.00 95.44 75 LYS A CA 1
ATOM 609 C C . LYS A 1 75 ? -8.749 -2.330 21.461 1.00 95.44 75 LYS A C 1
ATOM 611 O O . LYS A 1 75 ? -9.297 -2.368 22.560 1.00 95.44 75 LYS A O 1
ATOM 616 N N . GLY A 1 76 ? -9.307 -1.760 20.394 1.00 96.12 76 GLY A N 1
ATOM 617 C CA . GLY A 1 76 ? -10.660 -1.211 20.363 1.00 96.12 76 GLY A CA 1
ATOM 618 C C . GLY A 1 76 ? -11.714 -2.267 20.680 1.00 96.12 76 GLY A C 1
ATOM 619 O O . GLY A 1 76 ? -12.508 -2.057 21.592 1.00 96.12 76 GLY A O 1
ATOM 620 N N . LYS A 1 77 ? -11.668 -3.420 20.001 1.00 96.62 77 LYS A N 1
ATOM 621 C CA . LYS A 1 77 ? -12.574 -4.558 20.230 1.00 96.62 77 LYS A CA 1
ATOM 622 C C . LYS A 1 77 ? -12.486 -5.089 21.660 1.00 96.62 77 LYS A C 1
ATOM 624 O O . LYS A 1 77 ? -13.510 -5.270 22.308 1.00 96.62 77 LYS A O 1
ATOM 629 N N . ASN A 1 78 ? -11.275 -5.249 22.195 1.00 96.12 78 ASN A N 1
ATOM 630 C CA . ASN A 1 78 ? -11.089 -5.683 23.583 1.00 96.12 78 ASN A CA 1
ATOM 631 C C . ASN A 1 78 ? -11.680 -4.681 24.587 1.00 96.12 78 ASN A C 1
ATOM 633 O O . ASN A 1 78 ? -12.281 -5.074 25.584 1.00 96.12 78 ASN A O 1
ATOM 637 N N . ASN A 1 79 ? -11.523 -3.381 24.332 1.00 95.19 79 ASN A N 1
ATOM 638 C CA . ASN A 1 79 ? -12.111 -2.344 25.178 1.00 95.19 79 ASN A CA 1
ATOM 639 C C . ASN A 1 79 ? -13.637 -2.282 25.054 1.00 95.19 79 ASN A C 1
ATOM 641 O O . ASN A 1 79 ? -14.304 -2.039 26.056 1.00 95.19 79 ASN A O 1
ATOM 645 N N . LEU A 1 80 ? -14.185 -2.488 23.854 1.00 96.75 80 LEU A N 1
ATOM 646 C CA . LEU A 1 80 ? -15.625 -2.596 23.636 1.00 96.75 80 LEU A CA 1
ATOM 647 C C . LEU A 1 80 ? -16.193 -3.765 24.442 1.00 96.75 80 LEU A C 1
ATOM 649 O O . LEU A 1 80 ? -17.099 -3.546 25.235 1.00 96.75 80 LEU A O 1
ATOM 653 N N . SER A 1 81 ? -15.590 -4.950 24.329 1.00 96.44 81 SER A N 1
ATOM 654 C CA . SER A 1 81 ? -16.035 -6.146 25.049 1.00 96.44 81 SER A CA 1
ATOM 655 C C . SER A 1 81 ? -16.073 -5.931 26.567 1.00 96.44 81 SER A C 1
ATOM 657 O O . SER A 1 81 ? -17.045 -6.297 27.220 1.00 96.44 81 SER A O 1
ATOM 659 N N . LYS A 1 82 ? -15.070 -5.250 27.141 1.00 95.19 82 LYS A N 1
ATOM 660 C CA . LYS A 1 82 ? -15.086 -4.877 28.568 1.00 95.19 82 LYS A CA 1
ATOM 661 C C . LYS A 1 82 ? -16.242 -3.942 28.920 1.00 95.19 82 LYS A C 1
ATOM 663 O O . LYS A 1 82 ? -16.884 -4.128 29.945 1.00 95.19 82 LYS A O 1
ATOM 668 N N . ARG A 1 83 ? -16.521 -2.946 28.076 1.00 94.44 83 ARG A N 1
ATOM 669 C CA . ARG A 1 83 ? -17.635 -2.008 28.292 1.00 94.44 83 ARG A CA 1
ATOM 670 C C . ARG A 1 83 ? -18.995 -2.686 28.154 1.00 94.44 83 ARG A C 1
ATOM 672 O O . ARG A 1 83 ? -19.913 -2.326 28.877 1.00 94.44 83 ARG A O 1
ATOM 679 N N . GLU A 1 84 ? -19.121 -3.646 27.244 1.00 95.69 84 GLU A N 1
ATOM 680 C CA . GLU A 1 84 ? -20.323 -4.470 27.099 1.00 95.69 84 GLU A CA 1
ATOM 681 C C . GLU A 1 84 ? -20.537 -5.333 28.347 1.00 95.69 84 GLU A C 1
ATOM 683 O O . GLU A 1 84 ? -21.628 -5.325 28.903 1.00 95.69 84 GLU A O 1
ATOM 688 N N . GLN A 1 85 ? -19.482 -5.964 28.873 1.00 95.81 85 GLN A N 1
ATOM 689 C CA . GLN A 1 85 ? -19.550 -6.699 30.142 1.00 95.81 85 GLN A CA 1
ATOM 690 C C . GLN A 1 85 ? -19.938 -5.798 31.324 1.00 95.81 85 GLN A C 1
ATOM 692 O O . GLN A 1 85 ? -20.782 -6.171 32.135 1.00 95.81 85 GLN A O 1
ATOM 697 N N . GLU A 1 86 ? -19.350 -4.602 31.430 1.00 93.69 86 GLU A N 1
ATOM 698 C CA . GLU A 1 86 ? -19.723 -3.615 32.452 1.00 93.69 86 GLU A CA 1
ATOM 699 C C . GLU A 1 86 ? -21.201 -3.209 32.335 1.00 93.69 86 GLU A C 1
ATOM 701 O O . GLU A 1 86 ? -21.905 -3.132 33.343 1.00 93.69 86 GLU A O 1
ATOM 706 N N . LEU A 1 87 ? -21.687 -2.977 31.112 1.00 94.88 87 LEU A N 1
ATOM 707 C CA . LEU A 1 87 ? -23.083 -2.637 30.850 1.00 94.88 87 LEU A CA 1
ATOM 708 C C . LEU A 1 87 ? -24.030 -3.783 31.232 1.00 94.88 87 LEU A C 1
ATOM 710 O O . LEU A 1 87 ? -25.051 -3.537 31.875 1.00 94.88 87 LEU A O 1
ATOM 714 N N . ASP A 1 88 ? -23.688 -5.019 30.877 1.00 94.94 88 ASP A N 1
ATOM 715 C CA . ASP A 1 88 ? -24.483 -6.202 31.207 1.00 94.94 88 ASP A CA 1
ATOM 716 C C . ASP A 1 88 ? -24.561 -6.425 32.721 1.00 94.94 88 ASP A C 1
ATOM 718 O O . ASP A 1 88 ? -25.635 -6.725 33.251 1.00 94.94 88 ASP A O 1
ATOM 722 N N . LEU A 1 89 ? -23.458 -6.205 33.445 1.00 93.50 89 LEU A N 1
ATOM 723 C CA . LEU A 1 89 ? -23.440 -6.254 34.909 1.00 93.50 89 LEU A CA 1
ATOM 724 C C . LEU A 1 89 ? -24.334 -5.172 35.526 1.00 93.50 89 LEU A C 1
ATOM 726 O O . LEU A 1 89 ? -25.100 -5.469 36.444 1.00 93.50 89 LEU A O 1
ATOM 730 N N . LEU A 1 90 ? -24.281 -3.937 35.015 1.00 93.75 90 LEU A N 1
ATOM 731 C CA . LEU A 1 90 ? -25.155 -2.851 35.474 1.00 93.75 90 LEU A CA 1
ATOM 732 C C . LEU A 1 90 ? -26.632 -3.178 35.230 1.00 93.75 90 LEU A C 1
ATOM 734 O O . LEU A 1 90 ? -27.455 -2.964 36.116 1.00 93.75 90 LEU A O 1
ATOM 738 N N . LYS A 1 91 ? -26.976 -3.733 34.063 1.00 91.56 91 LYS A N 1
ATOM 739 C CA . LYS A 1 91 ? -28.353 -4.144 33.750 1.00 91.56 91 LYS A CA 1
ATOM 740 C C . LYS A 1 91 ? -28.826 -5.288 34.646 1.00 91.56 91 LYS A C 1
ATOM 742 O O . LYS A 1 91 ? -29.939 -5.236 35.162 1.00 91.56 91 LYS A O 1
ATOM 747 N N . THR A 1 92 ? -27.975 -6.288 34.867 1.00 92.44 92 THR A N 1
ATOM 748 C CA . THR A 1 92 ? -28.300 -7.475 35.676 1.00 92.44 92 THR A CA 1
ATOM 749 C C . THR A 1 92 ? -28.506 -7.123 37.148 1.00 92.44 92 THR A C 1
ATOM 751 O O . THR A 1 92 ? -29.452 -7.597 37.771 1.00 92.44 92 THR A O 1
ATOM 754 N N . ASN A 1 93 ? -27.669 -6.241 37.696 1.00 93.44 93 ASN A N 1
ATOM 755 C CA . ASN A 1 93 ? -27.725 -5.843 39.103 1.00 93.44 93 ASN A CA 1
ATOM 756 C C . ASN A 1 93 ? -28.736 -4.719 39.386 1.00 93.44 93 ASN A C 1
ATOM 758 O O . ASN A 1 93 ? -28.696 -4.136 40.467 1.00 93.44 93 ASN A O 1
ATOM 762 N N . GLN A 1 94 ? -29.616 -4.393 38.429 1.00 87.06 94 GLN A N 1
ATOM 763 C CA . GLN A 1 94 ? -30.566 -3.278 38.532 1.00 87.06 94 GLN A CA 1
ATOM 764 C C . GLN A 1 94 ? -29.874 -1.954 38.904 1.00 87.06 94 GLN A C 1
ATOM 766 O O . GLN A 1 94 ? -30.340 -1.200 39.760 1.00 87.06 94 GLN A O 1
ATOM 771 N N . GLY A 1 95 ? -28.732 -1.686 38.264 1.00 82.88 95 GLY A N 1
ATOM 772 C CA . GLY A 1 95 ? -27.984 -0.445 38.418 1.00 82.88 95 GLY A CA 1
ATOM 773 C C . GLY A 1 95 ? -28.839 0.785 38.109 1.00 82.88 95 GLY A C 1
ATOM 774 O O . GLY A 1 95 ? -29.897 0.708 37.479 1.00 82.88 95 GLY A O 1
ATOM 775 N N . ASN A 1 96 ? -28.379 1.953 38.554 1.00 93.19 96 ASN A N 1
ATOM 776 C CA . ASN A 1 96 ? -29.131 3.189 38.371 1.00 93.19 96 ASN A CA 1
ATOM 777 C C . ASN A 1 96 ? -29.354 3.460 36.864 1.00 93.19 96 ASN A C 1
ATOM 779 O O . ASN A 1 96 ? -28.382 3.428 36.103 1.00 93.19 96 ASN A O 1
ATOM 783 N N . PRO A 1 97 ? -30.581 3.801 36.415 1.00 92.62 97 PRO A N 1
ATOM 784 C CA . PRO A 1 97 ? -30.862 4.110 35.011 1.00 92.62 97 PRO A CA 1
ATOM 785 C C . PRO A 1 97 ? -29.886 5.109 34.371 1.00 92.62 97 PRO A C 1
ATOM 787 O O . PRO A 1 97 ? -29.512 4.950 33.212 1.00 92.62 97 PRO A O 1
ATOM 790 N N . LYS A 1 98 ? -29.408 6.105 35.131 1.00 92.62 98 LYS A N 1
ATOM 791 C CA . LYS A 1 98 ? -28.426 7.089 34.636 1.00 92.62 98 LYS A CA 1
ATOM 792 C C . LYS A 1 98 ? -27.052 6.476 34.347 1.00 92.62 98 LYS A C 1
ATOM 794 O O . LYS A 1 98 ? -26.358 6.912 33.429 1.00 92.62 98 LYS A O 1
ATOM 799 N N . GLU A 1 99 ? -26.637 5.492 35.139 1.00 93.19 99 GLU A N 1
ATOM 800 C CA . GLU A 1 99 ? -25.366 4.787 34.949 1.00 93.19 99 GLU A CA 1
ATOM 801 C C . GLU A 1 99 ? -25.440 3.864 33.735 1.00 93.19 99 GLU A C 1
ATOM 803 O O . GLU A 1 99 ? -24.516 3.858 32.922 1.00 93.19 99 GLU A O 1
ATOM 808 N N . ILE A 1 100 ? -26.571 3.169 33.570 1.00 94.19 100 ILE A N 1
ATOM 809 C CA . ILE A 1 100 ? -26.855 2.333 32.399 1.00 94.19 100 ILE A CA 1
ATOM 810 C C . ILE A 1 100 ? -26.821 3.185 31.125 1.00 94.19 100 ILE A C 1
ATOM 812 O O . ILE A 1 100 ? -26.078 2.862 30.202 1.00 94.19 100 ILE A O 1
ATOM 816 N N . GLU A 1 101 ? -27.524 4.321 31.095 1.00 94.75 101 GLU A N 1
ATOM 817 C CA . GLU A 1 101 ? -27.535 5.221 29.932 1.00 94.75 101 GLU A CA 1
ATOM 818 C C . GLU A 1 101 ? -26.123 5.744 29.590 1.00 94.75 101 GLU A C 1
ATOM 820 O O . GLU A 1 101 ? -25.725 5.834 28.425 1.00 94.75 101 GLU A O 1
ATOM 825 N N . SER A 1 102 ? -25.324 6.076 30.609 1.00 94.38 102 SER A N 1
ATOM 826 C CA . SER A 1 102 ? -23.932 6.504 30.427 1.00 94.38 102 SER A CA 1
ATOM 827 C C . SER A 1 102 ? -23.056 5.386 29.849 1.00 94.38 102 SER A C 1
ATOM 829 O O . SER A 1 102 ? -22.248 5.631 28.946 1.00 94.38 102 SER A O 1
ATOM 831 N N . ALA A 1 103 ? -23.222 4.153 30.331 1.00 94.00 103 ALA A N 1
ATOM 832 C CA . ALA A 1 103 ? -22.512 2.985 29.823 1.00 94.00 103 ALA A CA 1
ATOM 833 C C . ALA A 1 103 ? -22.914 2.657 28.372 1.00 94.00 103 ALA A C 1
ATOM 835 O O . ALA A 1 103 ? -22.032 2.452 27.536 1.00 94.00 103 ALA A O 1
ATOM 836 N N . GLU A 1 104 ? -24.201 2.734 28.026 1.00 95.81 104 GLU A N 1
ATOM 837 C CA . GLU A 1 104 ? -24.689 2.568 26.648 1.00 95.81 104 GLU A CA 1
ATOM 838 C C . GLU A 1 104 ? -24.045 3.579 25.695 1.00 95.81 104 GLU A C 1
ATOM 840 O O . GLU A 1 104 ? -23.502 3.201 24.654 1.00 95.81 104 GLU A O 1
ATOM 845 N N . LYS A 1 105 ? -23.987 4.861 26.080 1.00 96.25 105 LYS A N 1
ATOM 846 C CA . LYS A 1 105 ? -23.302 5.897 25.284 1.00 96.25 105 LYS A CA 1
ATOM 847 C C . LYS A 1 105 ? -21.819 5.581 25.073 1.00 96.25 105 LYS A C 1
ATOM 849 O O . LYS A 1 105 ? -21.284 5.823 23.988 1.00 96.25 105 LYS A O 1
ATOM 854 N N . LYS A 1 106 ? -21.134 5.024 26.078 1.00 94.81 106 LYS A N 1
ATOM 855 C CA . LYS A 1 106 ? -19.722 4.616 25.962 1.00 94.81 106 LYS A CA 1
ATOM 856 C C . LYS A 1 106 ? -19.529 3.410 25.041 1.00 94.81 106 LYS A C 1
ATOM 858 O O . LYS A 1 106 ? -18.501 3.364 24.358 1.00 94.81 106 LYS A O 1
ATOM 863 N N . VAL A 1 107 ? -20.466 2.460 25.025 1.00 96.94 107 VAL A N 1
ATOM 864 C CA . VAL A 1 107 ? -20.473 1.315 24.096 1.00 96.94 107 VAL A CA 1
ATOM 865 C C . VAL A 1 107 ? -20.686 1.808 22.667 1.00 96.94 107 VAL A C 1
ATOM 867 O O . VAL A 1 107 ? -19.859 1.536 21.800 1.00 96.94 107 VAL A O 1
ATOM 870 N N . VAL A 1 108 ? -21.705 2.641 22.435 1.00 96.94 108 VAL A N 1
ATOM 871 C CA . VAL A 1 108 ? -21.978 3.247 21.119 1.00 96.94 108 VAL A CA 1
ATOM 872 C C . VAL A 1 108 ? -20.770 4.038 20.611 1.00 96.94 108 VAL A C 1
ATOM 874 O O . VAL A 1 108 ? -20.336 3.862 19.475 1.00 96.94 108 VAL A O 1
ATOM 877 N N . SER A 1 109 ? -20.159 4.864 21.464 1.00 95.62 109 SER A N 1
ATOM 878 C CA . SER A 1 109 ? -18.964 5.629 21.096 1.00 95.62 109 SER A CA 1
ATOM 879 C C . SER A 1 109 ? -17.766 4.732 20.750 1.00 95.62 109 SER A C 1
ATOM 881 O O . SER A 1 109 ? -17.043 5.023 19.795 1.00 95.62 109 SER A O 1
ATOM 883 N N . ALA A 1 110 ? -17.553 3.635 21.487 1.00 95.44 110 ALA A N 1
ATOM 884 C CA . ALA A 1 110 ? -16.501 2.666 21.172 1.00 95.44 110 ALA A CA 1
ATOM 885 C C . ALA A 1 110 ? -16.755 1.969 19.827 1.00 95.44 110 ALA A C 1
ATOM 887 O O . ALA A 1 110 ? -15.834 1.875 19.015 1.00 95.44 110 ALA A O 1
ATOM 888 N N . ASN A 1 111 ? -17.999 1.562 19.566 1.00 96.12 111 ASN A N 1
ATOM 889 C CA . ASN A 1 111 ? -18.410 0.982 18.289 1.00 96.12 111 ASN A CA 1
ATOM 890 C C . ASN A 1 111 ? -18.144 1.935 17.119 1.00 96.12 111 ASN A C 1
ATOM 892 O O . ASN A 1 111 ? -17.499 1.545 16.148 1.00 96.12 111 ASN A O 1
ATOM 896 N N . GLN A 1 112 ? -18.507 3.213 17.251 1.00 96.31 112 GLN A N 1
ATOM 897 C CA . GLN A 1 112 ? -18.234 4.207 16.210 1.00 96.31 112 GLN A CA 1
ATOM 898 C C . GLN A 1 112 ? -16.730 4.381 15.943 1.00 96.31 112 GLN A C 1
ATOM 900 O O . GLN A 1 112 ? -16.296 4.579 14.808 1.00 96.31 112 GLN A O 1
ATOM 905 N N . GLN A 1 113 ? -15.895 4.324 16.985 1.00 95.31 113 GLN A N 1
ATOM 906 C CA . GLN A 1 113 ? -14.440 4.404 16.823 1.00 95.31 113 GLN A CA 1
ATOM 907 C C . GLN A 1 113 ? -13.857 3.174 16.116 1.00 95.31 113 GLN A C 1
ATOM 909 O O . GLN A 1 113 ? -12.901 3.320 15.347 1.00 95.31 113 GLN A O 1
ATOM 914 N N . ILE A 1 114 ? -14.409 1.987 16.381 1.00 97.44 114 ILE A N 1
ATOM 915 C CA . ILE A 1 114 ? -14.054 0.738 15.698 1.00 97.44 114 ILE A CA 1
ATOM 916 C C . ILE A 1 114 ? -14.419 0.835 14.219 1.00 97.44 114 ILE A C 1
ATOM 918 O O . ILE A 1 114 ? -13.552 0.615 13.377 1.00 97.44 114 ILE A O 1
ATOM 922 N N . GLU A 1 115 ? -15.640 1.263 13.903 1.00 97.12 115 GLU A N 1
ATOM 923 C CA . GLU A 1 115 ? -16.105 1.453 12.526 1.00 97.12 115 GLU A CA 1
ATOM 924 C C . GLU A 1 115 ? -15.208 2.436 11.759 1.00 97.12 115 GLU A C 1
ATOM 926 O O . GLU A 1 115 ? -14.644 2.089 10.725 1.00 97.12 115 GLU A O 1
ATOM 931 N N . ASN A 1 116 ? -14.931 3.607 12.339 1.00 95.69 116 ASN A N 1
ATOM 932 C CA . ASN A 1 116 ? -14.007 4.587 11.758 1.00 95.69 116 ASN A CA 1
ATOM 933 C C . ASN A 1 116 ? -12.583 4.038 11.561 1.00 95.69 116 ASN A C 1
ATOM 935 O O . ASN A 1 116 ? -11.821 4.542 10.732 1.00 95.69 116 ASN A O 1
ATOM 939 N N . THR A 1 117 ? -12.167 3.071 12.382 1.00 95.94 117 THR A N 1
ATOM 940 C CA . THR A 1 117 ? -10.860 2.420 12.242 1.00 95.94 117 THR A CA 1
ATOM 941 C C . THR A 1 117 ? -10.887 1.399 11.109 1.00 95.94 117 THR A C 1
ATOM 943 O O . THR A 1 117 ? -9.927 1.377 10.343 1.00 95.94 117 THR A O 1
ATOM 946 N N . ASN A 1 118 ? -11.976 0.640 10.957 1.00 96.62 118 ASN A N 1
ATOM 947 C CA . ASN A 1 118 ? -12.188 -0.275 9.833 1.00 96.62 118 ASN A CA 1
ATOM 948 C C . ASN A 1 118 ? -12.179 0.470 8.496 1.00 96.62 118 ASN A C 1
ATOM 950 O O . ASN A 1 118 ? -11.393 0.118 7.628 1.00 96.62 118 ASN A O 1
ATOM 954 N N . THR A 1 119 ? -12.912 1.582 8.364 1.00 97.31 119 THR A N 1
ATOM 955 C CA . THR A 1 119 ? -12.902 2.376 7.120 1.00 97.31 119 THR A CA 1
ATOM 956 C C . THR A 1 119 ? -11.487 2.816 6.729 1.00 97.31 119 THR A C 1
ATOM 958 O O . THR A 1 119 ? -11.100 2.756 5.567 1.00 97.31 119 THR A O 1
ATOM 961 N N . LYS A 1 120 ? -10.664 3.211 7.710 1.00 96.31 120 LYS A N 1
ATOM 962 C CA . LYS A 1 120 ? -9.260 3.581 7.462 1.00 96.31 120 LYS A CA 1
ATOM 963 C C . LYS A 1 120 ? -8.394 2.389 7.067 1.00 96.31 120 LYS A C 1
ATOM 965 O O . LYS A 1 120 ? -7.439 2.575 6.318 1.00 96.31 120 LYS A O 1
ATOM 970 N N . ILE A 1 121 ? -8.671 1.205 7.608 1.00 97.75 121 ILE A N 1
ATOM 971 C CA . ILE A 1 121 ? -8.000 -0.036 7.211 1.00 97.75 121 ILE A CA 1
ATOM 972 C C . ILE A 1 121 ? -8.319 -0.323 5.743 1.00 97.75 121 ILE A C 1
ATOM 974 O O . ILE A 1 121 ? -7.382 -0.437 4.956 1.00 97.75 121 ILE A O 1
ATOM 978 N N . ASP A 1 122 ? -9.595 -0.282 5.359 1.00 97.75 122 ASP A N 1
ATOM 979 C CA . ASP A 1 122 ? -10.040 -0.519 3.982 1.00 97.75 122 ASP A CA 1
ATOM 980 C C . ASP A 1 122 ? -9.399 0.473 2.994 1.00 97.75 122 ASP A C 1
ATOM 982 O O . ASP A 1 122 ? -8.939 0.102 1.911 1.00 97.75 122 ASP A O 1
ATOM 986 N N . GLU A 1 123 ? -9.317 1.757 3.356 1.00 97.00 123 GLU A N 1
ATOM 987 C CA . GLU A 1 123 ? -8.624 2.778 2.558 1.00 97.00 123 GLU A CA 1
ATOM 988 C C . GLU A 1 123 ? -7.136 2.446 2.358 1.00 97.00 123 GLU A C 1
ATOM 990 O O . GLU A 1 123 ? -6.621 2.523 1.238 1.00 97.00 123 GLU A O 1
ATOM 995 N N . ILE A 1 124 ? -6.439 2.052 3.430 1.00 97.00 124 ILE A 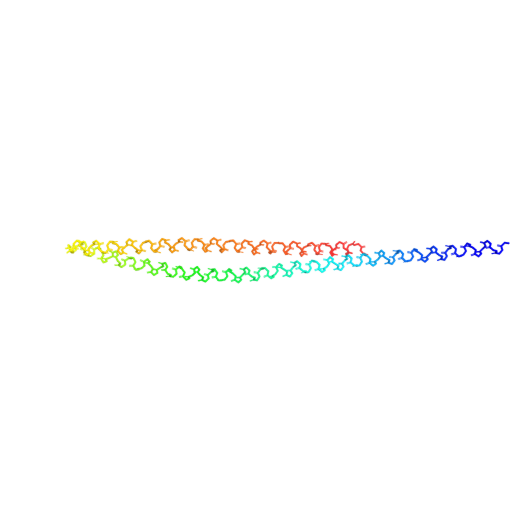N 1
ATOM 996 C CA . ILE A 1 124 ? -5.013 1.704 3.375 1.00 97.00 124 ILE A CA 1
ATOM 997 C C . ILE A 1 124 ? -4.794 0.436 2.542 1.00 97.00 124 ILE A C 1
ATOM 999 O O . ILE A 1 124 ? -3.853 0.385 1.747 1.00 97.00 124 ILE A O 1
ATOM 1003 N N . GLU A 1 125 ? -5.645 -0.577 2.689 1.00 97.25 125 GLU A N 1
ATOM 1004 C CA . GLU A 1 125 ? -5.584 -1.804 1.892 1.00 97.25 125 GLU A CA 1
ATOM 1005 C C . GLU A 1 125 ? -5.772 -1.512 0.400 1.00 97.25 125 GLU A C 1
ATOM 1007 O O . GLU A 1 125 ? -4.994 -1.987 -0.435 1.00 97.25 125 GLU A O 1
ATOM 1012 N N . ASN A 1 126 ? -6.724 -0.643 0.057 1.00 97.44 126 ASN A N 1
ATOM 1013 C CA . ASN A 1 126 ? -6.920 -0.178 -1.314 1.00 97.44 126 ASN A CA 1
ATOM 1014 C C . ASN A 1 126 ? -5.687 0.555 -1.866 1.00 97.44 126 ASN A C 1
ATOM 1016 O O . ASN A 1 126 ? -5.294 0.343 -3.019 1.00 97.44 126 ASN A O 1
ATOM 1020 N N . ASP A 1 127 ? -5.040 1.398 -1.062 1.00 96.50 127 ASP A N 1
ATOM 1021 C CA . ASP A 1 127 ? -3.802 2.070 -1.459 1.00 96.50 127 ASP A CA 1
ATOM 1022 C C . ASP A 1 127 ? -2.643 1.083 -1.659 1.00 96.50 127 ASP A C 1
ATOM 1024 O O . ASP A 1 127 ? -1.888 1.204 -2.631 1.00 96.50 127 ASP A O 1
ATOM 1028 N N . ILE A 1 128 ? -2.535 0.062 -0.807 1.00 97.94 128 ILE A N 1
ATOM 1029 C CA . ILE A 1 128 ? -1.571 -1.036 -0.955 1.00 97.94 128 ILE A CA 1
ATOM 1030 C C . ILE A 1 128 ? -1.790 -1.772 -2.282 1.00 97.94 128 ILE A C 1
ATOM 1032 O O . ILE A 1 128 ? -0.826 -2.000 -3.018 1.00 97.94 128 ILE A O 1
ATOM 1036 N N . ILE A 1 129 ? -3.037 -2.104 -2.627 1.00 97.62 129 ILE A N 1
ATOM 1037 C CA . ILE A 1 129 ? -3.378 -2.773 -3.892 1.00 97.62 129 ILE A CA 1
ATOM 1038 C C . ILE A 1 129 ? -2.975 -1.905 -5.092 1.00 97.62 129 ILE A C 1
ATOM 1040 O O . ILE A 1 129 ? -2.318 -2.386 -6.023 1.00 97.62 129 ILE A O 1
ATOM 1044 N N . LYS A 1 130 ? -3.290 -0.604 -5.061 1.00 97.06 130 LYS A N 1
ATOM 1045 C CA . LYS A 1 130 ? -2.897 0.342 -6.121 1.00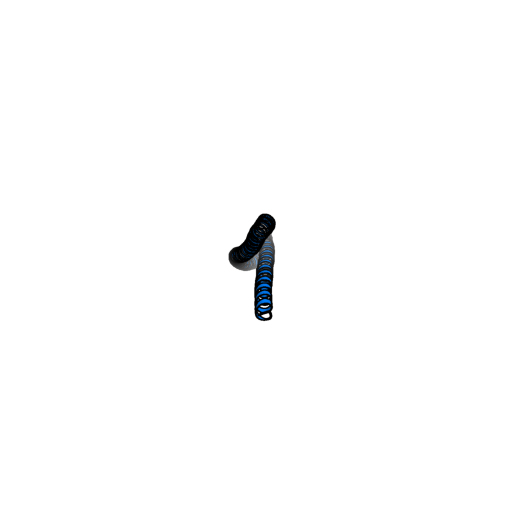 97.06 130 LYS A CA 1
ATOM 1046 C C . LYS A 1 130 ? -1.378 0.430 -6.271 1.00 97.06 130 LYS A C 1
ATOM 1048 O O . LYS A 1 130 ? -0.876 0.473 -7.394 1.00 97.06 130 LYS A O 1
ATOM 1053 N N . LEU A 1 131 ? -0.635 0.470 -5.163 1.00 96.88 131 LEU A N 1
ATOM 1054 C CA . LEU A 1 131 ? 0.829 0.518 -5.183 1.00 96.88 131 LEU A CA 1
ATOM 1055 C C . LEU A 1 131 ? 1.427 -0.769 -5.758 1.00 96.88 131 LEU A C 1
ATOM 1057 O O . LEU A 1 131 ? 2.284 -0.686 -6.637 1.00 96.88 131 LEU A O 1
ATOM 1061 N N . LYS A 1 132 ? 0.933 -1.939 -5.336 1.00 96.31 132 LYS A N 1
ATOM 1062 C CA . LYS A 1 132 ? 1.345 -3.240 -5.887 1.00 96.31 132 LYS A CA 1
ATOM 1063 C C . LYS A 1 132 ? 1.108 -3.319 -7.396 1.00 96.31 132 LYS A C 1
ATOM 1065 O O . LYS A 1 132 ? 2.002 -3.735 -8.126 1.00 96.31 132 LYS A O 1
ATOM 1070 N N . THR A 1 133 ? -0.048 -2.847 -7.864 1.00 96.50 133 THR A N 1
ATOM 1071 C CA . THR A 1 133 ? -0.387 -2.813 -9.298 1.00 96.50 133 THR A CA 1
ATOM 1072 C C . THR A 1 133 ? 0.592 -1.933 -10.078 1.00 96.50 133 THR A C 1
ATOM 1074 O O . THR A 1 133 ? 1.185 -2.383 -11.052 1.00 96.50 133 THR A O 1
ATOM 1077 N N . LYS A 1 134 ? 0.873 -0.715 -9.595 1.00 95.38 134 LYS A N 1
ATOM 1078 C CA . LYS A 1 134 ? 1.843 0.193 -10.239 1.00 95.38 134 LYS A CA 1
ATOM 1079 C C . LYS A 1 134 ? 3.257 -0.385 -10.298 1.00 95.38 134 LYS A C 1
ATOM 1081 O O . LYS A 1 134 ? 3.964 -0.172 -11.281 1.00 95.38 134 LYS A O 1
ATOM 1086 N N . ILE A 1 135 ? 3.684 -1.089 -9.249 1.00 94.38 135 ILE A N 1
ATOM 1087 C CA . ILE A 1 135 ? 4.981 -1.779 -9.226 1.00 94.38 135 ILE A CA 1
ATOM 1088 C C . ILE A 1 135 ? 5.006 -2.884 -10.290 1.00 94.38 135 ILE A C 1
ATOM 1090 O O . ILE A 1 135 ? 5.970 -2.967 -11.055 1.00 94.38 135 ILE A O 1
ATOM 1094 N N . ALA A 1 136 ? 3.940 -3.684 -10.381 1.00 94.44 136 ALA A N 1
ATOM 1095 C CA . ALA A 1 136 ? 3.814 -4.743 -11.378 1.00 94.44 136 ALA A CA 1
ATOM 1096 C C . ALA A 1 136 ? 3.834 -4.193 -12.815 1.00 94.44 136 ALA A C 1
ATOM 1098 O O . ALA A 1 136 ? 4.585 -4.703 -13.647 1.00 94.44 136 ALA A O 1
ATOM 1099 N N . ASP A 1 137 ? 3.104 -3.110 -13.094 1.00 94.25 137 ASP A N 1
ATOM 1100 C CA . ASP A 1 137 ? 3.079 -2.469 -14.416 1.00 94.25 137 ASP A CA 1
ATOM 1101 C C . ASP A 1 137 ? 4.476 -2.012 -14.854 1.00 94.25 137 ASP A C 1
ATOM 1103 O O . ASP A 1 137 ? 4.903 -2.266 -15.984 1.00 94.25 137 ASP A O 1
ATOM 1107 N N . ILE A 1 138 ? 5.235 -1.389 -13.946 1.00 92.38 138 ILE A N 1
ATOM 1108 C CA . ILE A 1 138 ? 6.611 -0.964 -14.231 1.00 92.38 138 ILE A CA 1
ATOM 1109 C C . ILE A 1 138 ? 7.519 -2.174 -14.476 1.00 92.38 138 ILE A C 1
ATOM 1111 O O . ILE A 1 138 ? 8.384 -2.124 -15.358 1.00 92.38 1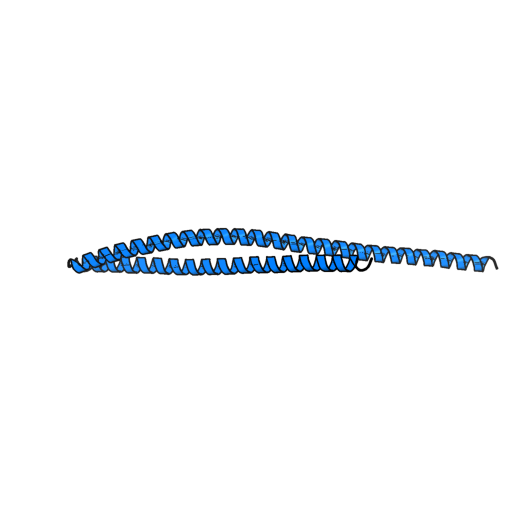38 ILE A O 1
ATOM 1115 N N . ALA A 1 139 ? 7.345 -3.259 -13.719 1.00 91.12 139 ALA A N 1
ATOM 1116 C CA . ALA A 1 139 ? 8.114 -4.484 -13.911 1.00 91.12 139 ALA A CA 1
ATOM 1117 C C . ALA A 1 139 ? 7.848 -5.101 -15.295 1.00 91.12 139 ALA A C 1
ATOM 1119 O O . ALA A 1 139 ? 8.797 -5.435 -16.011 1.00 91.12 139 ALA A O 1
ATOM 1120 N N . ILE A 1 140 ? 6.580 -5.167 -15.715 1.00 92.44 140 ILE A N 1
ATOM 1121 C CA . ILE A 1 140 ? 6.176 -5.633 -17.049 1.00 92.44 140 ILE A CA 1
ATOM 1122 C C . ILE A 1 140 ? 6.779 -4.736 -18.136 1.00 92.44 140 ILE A C 1
ATOM 1124 O O . ILE A 1 140 ? 7.414 -5.238 -19.067 1.00 92.44 140 ILE A O 1
ATOM 1128 N N . GLU A 1 141 ? 6.649 -3.411 -18.007 1.00 90.50 141 GLU A N 1
ATOM 1129 C CA . GLU A 1 141 ? 7.200 -2.451 -18.973 1.00 90.50 141 GLU A CA 1
ATOM 1130 C C . GLU A 1 141 ? 8.727 -2.595 -19.103 1.00 90.50 141 GLU A C 1
ATOM 1132 O O . GLU A 1 141 ? 9.288 -2.565 -20.204 1.00 90.50 141 GLU A O 1
ATOM 1137 N N . THR A 1 142 ? 9.411 -2.796 -17.976 1.00 88.25 142 THR A N 1
ATOM 1138 C CA . THR A 1 142 ? 10.867 -2.965 -17.928 1.00 88.25 142 THR A CA 1
ATOM 1139 C C . THR A 1 142 ? 11.298 -4.274 -18.590 1.00 88.25 142 THR A C 1
ATOM 1141 O O . THR A 1 142 ? 12.242 -4.275 -19.384 1.00 88.25 142 THR A O 1
ATOM 1144 N N . ASN A 1 143 ? 10.597 -5.377 -18.321 1.00 89.31 143 ASN A N 1
ATOM 1145 C CA . ASN A 1 143 ? 10.891 -6.678 -18.923 1.00 89.31 143 ASN A CA 1
ATOM 1146 C C . ASN A 1 143 ? 10.634 -6.682 -20.431 1.00 89.31 143 ASN A C 1
ATOM 1148 O O . ASN A 1 143 ? 11.485 -7.150 -21.189 1.00 89.31 143 ASN A O 1
ATOM 1152 N N . LYS A 1 144 ? 9.536 -6.067 -20.888 1.00 90.81 144 LYS A N 1
ATOM 1153 C CA . LYS A 1 144 ? 9.253 -5.893 -22.319 1.00 90.81 144 LYS A CA 1
ATOM 1154 C C . LYS A 1 144 ? 10.403 -5.177 -23.034 1.00 90.81 144 LYS A C 1
ATOM 1156 O O . LYS A 1 144 ? 10.893 -5.652 -24.055 1.00 90.81 144 LYS A O 1
ATOM 1161 N N . LYS A 1 145 ? 10.899 -4.074 -22.464 1.00 86.38 145 LYS A N 1
ATOM 1162 C CA . LYS A 1 145 ? 12.027 -3.314 -23.034 1.00 86.38 145 LYS A CA 1
ATOM 1163 C C . LYS A 1 145 ? 13.337 -4.101 -23.052 1.00 86.38 145 LYS A C 1
ATOM 1165 O O . LYS A 1 145 ? 14.130 -3.930 -23.978 1.00 86.38 145 LYS A O 1
ATOM 1170 N N . LYS A 1 146 ? 13.596 -4.940 -22.044 1.00 86.56 146 LYS A N 1
ATOM 1171 C CA . LYS A 1 146 ? 14.764 -5.839 -22.037 1.00 86.56 146 LYS A CA 1
ATOM 1172 C C . LYS A 1 146 ? 14.666 -6.868 -23.165 1.00 86.56 146 LYS A C 1
ATOM 1174 O O . LYS A 1 146 ? 15.607 -6.983 -23.945 1.00 86.56 146 LYS A O 1
ATOM 1179 N N . LEU A 1 147 ? 13.508 -7.509 -23.320 1.00 90.31 147 LEU A N 1
ATOM 1180 C CA . LEU A 1 147 ? 13.266 -8.483 -24.385 1.00 90.31 147 LEU A CA 1
ATOM 1181 C C . LEU A 1 147 ? 13.421 -7.860 -25.783 1.00 90.31 147 LEU A C 1
ATOM 1183 O O . LEU A 1 147 ? 14.098 -8.417 -26.643 1.00 90.31 147 LEU A O 1
ATOM 1187 N N . GLU A 1 148 ? 12.875 -6.660 -26.003 1.00 88.12 148 GLU A N 1
ATOM 1188 C CA . GLU A 1 148 ? 13.042 -5.928 -27.268 1.00 88.12 148 GLU A CA 1
ATOM 1189 C C . GLU A 1 148 ? 14.518 -5.650 -27.601 1.00 88.12 148 GLU A C 1
ATOM 1191 O O . GLU A 1 148 ? 14.909 -5.675 -28.772 1.00 88.12 148 GLU A O 1
ATOM 1196 N N . LYS A 1 149 ? 15.362 -5.387 -26.593 1.00 85.38 149 LYS A N 1
ATOM 1197 C CA . LYS A 1 149 ? 16.807 -5.209 -26.799 1.00 85.38 149 LYS A CA 1
ATOM 1198 C C . LYS A 1 149 ? 17.495 -6.510 -27.188 1.00 85.38 149 LYS A C 1
ATOM 1200 O O . LYS A 1 149 ? 18.331 -6.488 -28.089 1.00 85.38 149 LYS A O 1
ATOM 1205 N N . GLU A 1 150 ? 17.158 -7.614 -26.531 1.00 87.50 150 GLU A N 1
ATOM 1206 C CA . GLU A 1 150 ? 17.727 -8.930 -26.835 1.00 87.50 150 GLU A CA 1
ATOM 1207 C C . GLU A 1 150 ? 17.352 -9.393 -28.243 1.00 87.50 150 GLU A C 1
ATOM 1209 O O . GLU A 1 150 ? 18.225 -9.814 -28.999 1.00 87.50 150 GLU A O 1
ATOM 1214 N N . LEU A 1 151 ? 16.091 -9.212 -28.643 1.00 88.50 151 LEU A N 1
ATOM 1215 C CA . LEU A 1 151 ? 15.628 -9.513 -30.000 1.00 88.50 151 LEU A CA 1
ATOM 1216 C C . LEU A 1 151 ? 16.367 -8.677 -31.053 1.00 88.50 151 LEU A C 1
ATOM 1218 O O . LEU A 1 151 ? 16.833 -9.212 -32.058 1.00 88.50 151 LEU A O 1
ATOM 1222 N N . LYS A 1 152 ? 16.551 -7.371 -30.808 1.00 85.75 152 LYS A N 1
ATOM 1223 C CA . LYS A 1 152 ? 17.337 -6.499 -31.700 1.00 85.75 152 LYS A CA 1
ATOM 1224 C C . LYS A 1 152 ? 18.814 -6.883 -31.760 1.00 85.75 152 LYS A C 1
ATOM 1226 O O . LYS A 1 152 ? 19.449 -6.614 -32.777 1.00 85.75 152 LYS A O 1
ATOM 1231 N N . LYS A 1 153 ? 19.375 -7.443 -30.685 1.00 86.44 153 LYS A N 1
ATOM 1232 C CA . LYS A 1 153 ? 20.759 -7.928 -30.651 1.00 86.44 153 LYS A CA 1
ATOM 1233 C C . LYS A 1 153 ? 20.900 -9.201 -31.490 1.00 86.44 153 LYS A C 1
ATOM 1235 O O . LYS A 1 153 ? 21.716 -9.197 -32.405 1.00 86.44 153 LYS A O 1
ATOM 1240 N N . LYS A 1 154 ? 20.042 -10.202 -31.265 1.00 86.62 154 LYS A N 1
ATOM 1241 C CA . LYS A 1 154 ? 20.015 -11.454 -32.045 1.00 86.62 154 LYS A CA 1
ATOM 1242 C C . LYS A 1 154 ? 19.840 -11.200 -33.542 1.00 86.62 154 LYS A C 1
ATOM 1244 O O . LYS A 1 154 ? 20.668 -11.616 -34.335 1.00 86.62 154 LYS A O 1
ATOM 1249 N N . ALA A 1 155 ? 18.885 -10.348 -33.923 1.00 85.38 155 ALA A N 1
ATOM 1250 C CA . ALA A 1 155 ? 18.655 -9.989 -35.326 1.00 85.38 155 ALA A CA 1
ATOM 125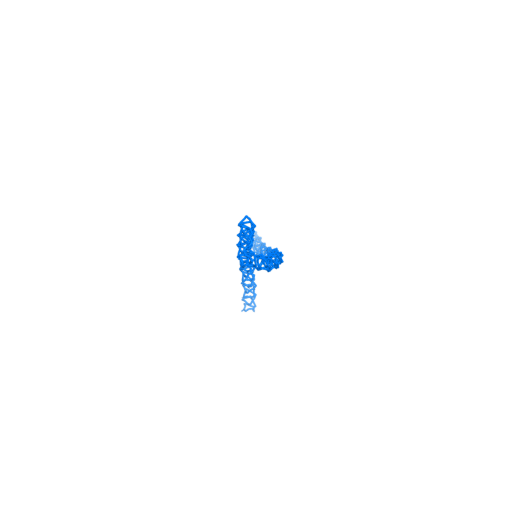1 C C . ALA A 1 155 ? 19.842 -9.282 -36.024 1.00 85.38 155 ALA A C 1
ATOM 1253 O O . ALA A 1 155 ? 19.816 -9.102 -37.241 1.00 85.38 155 ALA A O 1
ATOM 1254 N N . ARG A 1 156 ? 20.848 -8.801 -35.279 1.00 81.56 156 ARG A N 1
ATOM 1255 C CA . ARG A 1 156 ? 22.105 -8.272 -35.844 1.00 81.56 156 ARG A CA 1
ATOM 1256 C C . ARG A 1 156 ? 23.188 -9.331 -35.942 1.00 81.56 156 ARG A C 1
ATOM 1258 O O . ARG A 1 156 ? 24.043 -9.207 -36.809 1.00 81.56 156 ARG A O 1
ATOM 1265 N N . GLU A 1 157 ? 23.181 -10.292 -35.028 1.00 82.19 157 GLU A N 1
ATOM 1266 C CA . GLU A 1 157 ? 24.089 -11.436 -35.034 1.00 82.19 157 GLU A CA 1
ATOM 1267 C C . GLU A 1 157 ? 23.730 -12.371 -36.193 1.00 82.19 157 GLU A C 1
ATOM 1269 O O . GLU A 1 157 ? 24.616 -12.716 -36.958 1.00 82.19 157 GLU A O 1
ATOM 1274 N N . ASP A 1 158 ? 22.439 -12.614 -36.438 1.00 80.31 158 ASP A N 1
ATOM 1275 C CA . ASP A 1 158 ? 21.948 -13.443 -37.554 1.00 80.31 158 ASP A CA 1
ATOM 1276 C C . ASP A 1 158 ? 22.161 -12.814 -38.952 1.00 80.31 158 ASP A C 1
ATOM 1278 O O . ASP A 1 158 ? 21.912 -13.450 -39.972 1.00 80.31 158 ASP A O 1
ATOM 1282 N N . LYS A 1 159 ? 22.567 -11.537 -39.020 1.00 71.06 159 LYS A N 1
ATOM 1283 C CA . LYS A 1 159 ? 22.844 -10.801 -40.272 1.00 71.06 159 LYS A CA 1
ATOM 1284 C C . LYS A 1 159 ? 24.336 -10.686 -40.603 1.00 71.06 159 LYS A C 1
ATOM 1286 O O . LYS A 1 159 ? 24.668 -10.039 -41.597 1.00 71.06 159 LYS A O 1
ATOM 1291 N N . LYS A 1 160 ? 25.211 -11.211 -39.748 1.00 55.16 160 LYS A N 1
ATOM 1292 C CA . LYS A 1 160 ? 26.662 -11.265 -39.960 1.00 55.16 160 LYS A CA 1
ATOM 1293 C C . LYS A 1 160 ? 27.068 -12.650 -40.429 1.00 55.16 160 LYS A C 1
ATOM 1295 O O . LYS A 1 160 ? 28.034 -12.693 -41.217 1.00 55.16 160 LYS A O 1
#

Organism: NCBI:txid2541724

Sequence (160 aa):
MVFKRIIIVMMFVLSSSSYAQSAMQNHMNTVARWDAQRHQTQRMMEMGMRRTITYESKLNAATQKLEKHNSKLEKGKNNLSKREQELDLLKTNQGNPKEIESAEKKVVSANQQIENTNTKIDEIENDIIKLKTKIADIAIETNKKKLEKELKKKAREDKK

Radius of gyration: 37.52 Å; chains: 1; bounding box: 76×34×116 Å

Foldseek 3Di:
DVVVVVVVVVVVVVVVVVVVVVVVVVVVVVVVVVVVVVVVLVVLLVVLVVLLVVLVVVLVVLVVVLVVLVVVLVVLVVVLVVLVVVLVVCVVVVHDPVVNVVSVVVSVVSVVVSVVSVVVSVVSVVSSVVSVVSSVVSVVVNVVSVVVVVVVVVVVVVVD

pLDDT: mean 88.1, std 11.02, range [55.16, 97.94]

Secondary structure (DSSP, 8-state):
-HHHHHHHHHHHHHHHHHHHHHHHHHHHHHHHHHHHHHHHHHHHHHHHHHHHHHHHHHHHHHHHHHHHHHHHHHHHHHHHHHHHHHHHHHHHTT--HHHHHHHHHHHHHHHHHHHHHHHHHHHHHHHHHHHHHHHHHHHHHHHHHHHHHHHHHHHHHTT-